Protein AF-A0A815ZMU4-F1 (afdb_monomer_lite)

pLDDT: mean 83.27, std 6.77, range [52.28, 92.94]

Foldseek 3Di:
DVVVLLVVQLVQQVVLQVLVVVLVDHDDSVVSNVVQVVVQVVCVVVPDPDRGHDDNCPSVCVVVVDDPVNVVVVVVVVVVCVVVVVVVVVVVPDDPVVVVVVVVVVVVVVVVVVVVPDPPPD

Sequence (122 aa):
TLLSTAIAIAIGTIQCVESAKRAGDFYPTHETMFVDGIGTLIATFFGSILSMTAYIGQPAMKKMSAKQAYSLINGFSYLPLCFLGVSSVLISVIAVVAINSVVIFIGLVICSDTLAITPQQH

Secondary structure (DSSP, 8-state):
-HHHHHHHHHHHHHHHHHHHHHTT----HHHHHHHHHHHHHHHHHTT--SPP---TTHHHHHHTT--HHHHHHHHHHHHHHHHTTHHHHHHHHS-HHHHHHHHHHHHHHHHHHHHHHS----

Organism: NCBI:txid392030

Radius of gyration: 16.7 Å; chains: 1; bounding box: 34×44×37 Å

Structure (mmCIF, N/CA/C/O backbone):
data_AF-A0A815ZMU4-F1
#
_entry.id   AF-A0A815ZMU4-F1
#
loop_
_atom_site.group_PDB
_atom_site.id
_atom_site.type_symbol
_atom_site.label_atom_id
_atom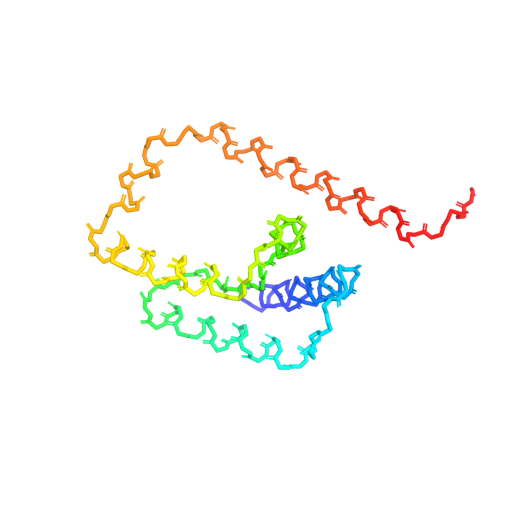_site.label_alt_id
_atom_site.label_comp_id
_atom_site.label_asym_id
_atom_site.label_entity_id
_atom_site.label_seq_id
_atom_site.pdbx_PDB_ins_code
_atom_site.Cartn_x
_atom_site.Cartn_y
_atom_site.Cartn_z
_atom_site.occupancy
_atom_site.B_iso_or_equiv
_atom_site.auth_seq_id
_atom_site.auth_comp_id
_atom_site.auth_asym_id
_atom_site.auth_atom_id
_atom_site.pdbx_PDB_model_num
ATOM 1 N N . THR A 1 1 ? 15.987 9.602 8.227 1.00 64.75 1 THR A N 1
ATOM 2 C CA . THR A 1 1 ? 15.122 9.541 7.029 1.00 64.75 1 THR A CA 1
ATOM 3 C C . THR A 1 1 ? 14.174 8.352 7.080 1.00 64.75 1 THR A C 1
ATOM 5 O O . THR A 1 1 ? 12.983 8.581 6.944 1.00 64.75 1 THR A O 1
ATOM 8 N N . LEU A 1 2 ? 14.646 7.133 7.385 1.00 78.31 2 LEU A N 1
ATOM 9 C CA . LEU A 1 2 ? 13.806 5.920 7.480 1.00 78.31 2 LEU A CA 1
ATOM 10 C C . LEU A 1 2 ? 12.676 5.991 8.526 1.00 78.31 2 LEU A C 1
ATOM 12 O O . LEU A 1 2 ? 11.566 5.535 8.271 1.00 78.31 2 LEU A O 1
ATOM 16 N N . LEU A 1 3 ? 12.930 6.600 9.691 1.00 84.00 3 LEU A N 1
ATOM 17 C CA . LEU A 1 3 ? 11.892 6.778 10.715 1.00 84.00 3 LEU A CA 1
ATOM 18 C C . LEU A 1 3 ? 10.763 7.698 10.221 1.00 84.00 3 LEU A C 1
ATOM 20 O O . LEU A 1 3 ? 9.588 7.403 10.407 1.00 84.00 3 LEU A O 1
ATOM 24 N N . SER A 1 4 ? 11.121 8.792 9.548 1.00 84.94 4 SER A N 1
ATOM 25 C CA . SER A 1 4 ? 10.159 9.756 9.007 1.00 84.94 4 SER A CA 1
ATOM 26 C C . SER A 1 4 ? 9.279 9.133 7.919 1.00 84.94 4 SER A C 1
ATOM 28 O O . SER A 1 4 ? 8.074 9.363 7.908 1.00 84.94 4 SER A O 1
ATOM 30 N N . THR A 1 5 ? 9.853 8.307 7.038 1.00 85.38 5 THR A N 1
ATOM 31 C CA . THR A 1 5 ? 9.089 7.592 6.004 1.00 85.38 5 THR A CA 1
ATOM 32 C C . THR A 1 5 ? 8.179 6.522 6.601 1.00 85.38 5 THR A C 1
ATOM 34 O O . THR A 1 5 ? 7.038 6.398 6.170 1.00 85.38 5 THR A O 1
ATOM 37 N N . ALA A 1 6 ? 8.633 5.801 7.633 1.00 85.88 6 ALA A N 1
ATOM 38 C CA . ALA A 1 6 ? 7.806 4.811 8.324 1.00 85.88 6 ALA A CA 1
ATOM 39 C C . ALA A 1 6 ? 6.572 5.450 8.985 1.00 85.88 6 ALA A C 1
ATOM 41 O O . ALA A 1 6 ? 5.466 4.929 8.864 1.00 85.88 6 ALA A O 1
ATOM 42 N N . ILE A 1 7 ? 6.741 6.615 9.624 1.00 88.38 7 ILE A N 1
ATOM 43 C CA . ILE A 1 7 ? 5.625 7.367 10.216 1.00 88.38 7 ILE A CA 1
ATOM 44 C C . ILE A 1 7 ? 4.646 7.833 9.130 1.00 88.38 7 ILE A C 1
ATOM 46 O O . ILE A 1 7 ? 3.437 7.680 9.292 1.00 88.38 7 ILE A O 1
ATOM 50 N N . ALA A 1 8 ? 5.144 8.361 8.008 1.00 89.56 8 ALA A N 1
ATOM 51 C CA . ALA A 1 8 ? 4.291 8.813 6.908 1.00 89.56 8 ALA A CA 1
ATOM 52 C C . ALA A 1 8 ? 3.444 7.671 6.315 1.00 89.56 8 ALA A C 1
ATOM 54 O O . ALA A 1 8 ? 2.265 7.860 6.025 1.00 89.56 8 ALA A O 1
ATOM 55 N N . ILE A 1 9 ? 4.021 6.475 6.192 1.00 88.50 9 ILE A N 1
ATOM 56 C CA . ILE A 1 9 ? 3.333 5.286 5.673 1.00 88.50 9 ILE A CA 1
ATOM 57 C C . ILE A 1 9 ? 2.296 4.764 6.656 1.00 88.50 9 ILE A C 1
ATOM 59 O O . ILE A 1 9 ? 1.181 4.456 6.249 1.00 88.50 9 ILE A O 1
ATOM 63 N N . ALA A 1 10 ? 2.617 4.737 7.950 1.00 89.62 10 ALA A N 1
ATOM 64 C CA . ALA A 1 10 ? 1.655 4.381 8.985 1.00 89.62 10 ALA A CA 1
ATOM 65 C C . ALA A 1 10 ? 0.408 5.283 8.920 1.00 89.62 10 ALA A C 1
ATOM 67 O O . ALA A 1 10 ? -0.719 4.789 8.955 1.00 89.62 10 ALA A O 1
ATOM 68 N N . ILE A 1 11 ? 0.607 6.594 8.751 1.00 91.25 11 ILE A N 1
ATOM 69 C CA . ILE A 1 11 ? -0.487 7.557 8.564 1.00 91.25 11 ILE A CA 1
ATOM 70 C C . ILE A 1 11 ? -1.249 7.271 7.262 1.00 91.25 11 ILE A C 1
ATOM 72 O O . ILE A 1 11 ? -2.477 7.221 7.279 1.00 91.25 11 ILE A O 1
ATOM 76 N N . GLY A 1 12 ? -0.545 7.031 6.152 1.00 89.44 12 GLY A N 1
ATOM 77 C CA . GLY A 1 12 ? -1.158 6.704 4.861 1.00 89.44 12 GLY A CA 1
ATOM 78 C C . GLY A 1 12 ? -2.028 5.443 4.910 1.00 89.44 12 GLY A C 1
ATOM 79 O O . GLY A 1 12 ? -3.147 5.434 4.396 1.00 89.44 12 GLY A O 1
ATOM 80 N N . THR A 1 13 ? -1.574 4.402 5.606 1.00 89.75 13 THR A N 1
ATOM 81 C CA . THR A 1 13 ? -2.332 3.161 5.794 1.00 89.75 13 THR A CA 1
ATOM 82 C C . THR A 1 13 ? -3.594 3.403 6.628 1.00 89.75 13 THR A C 1
ATOM 84 O O . THR A 1 13 ? -4.664 2.915 6.264 1.00 89.75 13 THR A O 1
ATOM 87 N N . ILE A 1 14 ? -3.531 4.240 7.671 1.00 91.75 14 ILE A N 1
ATOM 88 C CA . ILE A 1 14 ? -4.721 4.661 8.434 1.00 91.75 14 ILE A CA 1
ATOM 89 C C . ILE A 1 14 ? -5.707 5.430 7.539 1.00 91.75 14 ILE A C 1
ATOM 91 O O . ILE A 1 14 ? -6.904 5.139 7.557 1.00 91.75 14 ILE A O 1
ATOM 95 N N . GLN A 1 15 ? -5.220 6.363 6.712 1.00 89.88 15 GLN A N 1
ATOM 96 C CA . GLN A 1 15 ? -6.057 7.107 5.761 1.00 89.88 15 GLN A CA 1
ATOM 97 C C . GLN A 1 15 ? -6.742 6.176 4.751 1.00 89.88 15 GLN A C 1
ATOM 99 O O . GLN A 1 15 ? -7.916 6.367 4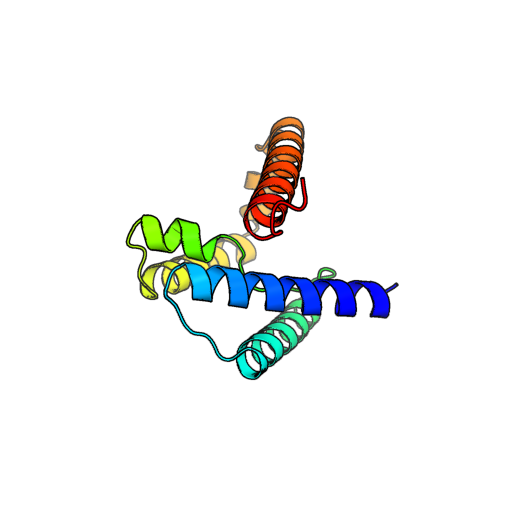.431 1.00 89.88 15 GLN A O 1
ATOM 104 N N . CYS A 1 16 ? -6.049 5.133 4.285 1.00 88.94 16 CYS A N 1
ATOM 105 C CA . CYS A 1 16 ? -6.625 4.128 3.394 1.00 88.94 16 CYS A CA 1
ATOM 106 C C . CYS A 1 16 ? -7.724 3.305 4.080 1.00 88.94 16 CYS A C 1
ATOM 108 O O . CYS A 1 16 ? -8.773 3.078 3.479 1.00 88.94 16 CYS A O 1
ATOM 110 N N . VAL A 1 17 ? -7.523 2.897 5.338 1.00 90.69 17 VAL A N 1
ATOM 111 C CA . VAL A 1 17 ? -8.545 2.187 6.130 1.00 90.69 17 VAL A CA 1
ATOM 112 C C . VAL A 1 17 ? -9.782 3.058 6.333 1.00 90.69 17 VAL A C 1
ATOM 114 O O . VAL A 1 17 ? -10.907 2.583 6.184 1.00 90.69 17 VAL A O 1
ATOM 117 N N . GLU A 1 18 ? -9.600 4.346 6.624 1.00 88.25 18 GLU A N 1
ATOM 118 C CA . GLU A 1 18 ? -10.725 5.266 6.774 1.00 88.25 18 GLU A CA 1
ATOM 119 C C . GLU A 1 18 ? -11.459 5.515 5.449 1.00 88.25 18 GLU A C 1
ATOM 121 O O . GLU A 1 18 ? -12.692 5.530 5.411 1.00 88.25 18 GLU A O 1
ATOM 126 N N . SER A 1 19 ? -10.718 5.633 4.347 1.00 84.50 19 SER A N 1
ATOM 127 C CA . SER A 1 19 ? -11.290 5.738 3.004 1.00 84.50 19 SER A CA 1
ATOM 128 C C . SER A 1 19 ? -12.109 4.491 2.632 1.00 84.50 19 SER A C 1
ATOM 130 O O . SER A 1 19 ? -13.244 4.607 2.163 1.00 84.50 19 SER A O 1
ATOM 132 N N . ALA A 1 20 ? -11.602 3.291 2.936 1.00 85.81 20 ALA A N 1
ATOM 133 C CA . ALA A 1 20 ? -12.322 2.031 2.740 1.00 85.81 20 ALA A CA 1
ATOM 134 C C . ALA A 1 20 ? -13.590 1.940 3.608 1.00 85.81 20 ALA A C 1
ATOM 136 O O . ALA A 1 20 ? -14.656 1.562 3.115 1.00 85.81 20 ALA A O 1
ATOM 137 N N . LYS A 1 21 ? -13.517 2.387 4.870 1.00 86.69 21 LYS A N 1
ATOM 138 C CA . LYS A 1 21 ? -14.670 2.448 5.781 1.00 86.69 21 LYS A CA 1
ATOM 139 C C . LYS A 1 21 ? -15.788 3.330 5.226 1.00 86.69 21 LYS A C 1
ATOM 141 O O . LYS A 1 21 ? -16.956 2.957 5.305 1.00 86.69 21 LYS A O 1
ATOM 146 N N . ARG A 1 22 ? -15.447 4.469 4.616 1.00 83.50 22 ARG A N 1
ATOM 147 C CA . ARG A 1 22 ? -16.420 5.353 3.942 1.00 83.50 22 ARG A CA 1
ATOM 148 C C . ARG A 1 22 ? -17.024 4.727 2.688 1.00 83.50 22 ARG A C 1
ATOM 150 O O . ARG A 1 22 ? -18.162 5.030 2.350 1.00 83.50 22 ARG A O 1
ATOM 157 N N . ALA A 1 23 ? -16.289 3.839 2.024 1.00 82.06 23 ALA A N 1
ATOM 158 C CA . ALA A 1 23 ? -16.793 3.045 0.908 1.00 82.06 23 ALA A CA 1
ATOM 159 C C . ALA A 1 23 ? -17.665 1.847 1.347 1.00 82.06 23 ALA A C 1
ATOM 161 O O . ALA A 1 23 ? -18.222 1.163 0.489 1.00 82.06 23 ALA A O 1
ATOM 162 N N . GLY A 1 24 ? -17.806 1.607 2.657 1.00 82.88 24 GLY A N 1
ATOM 163 C CA . GLY A 1 24 ? -18.631 0.545 3.238 1.00 82.88 24 GLY A CA 1
ATOM 164 C C . GLY A 1 24 ? -17.872 -0.725 3.636 1.00 82.88 24 GLY A C 1
ATOM 165 O O . GLY A 1 24 ? -18.505 -1.669 4.104 1.00 82.88 24 GLY A O 1
ATOM 166 N N . ASP A 1 25 ? -16.543 -0.762 3.489 1.00 84.50 25 ASP A N 1
ATOM 167 C CA . ASP A 1 25 ? -15.712 -1.907 3.874 1.00 84.50 25 ASP A CA 1
ATOM 168 C C . ASP A 1 25 ? -14.988 -1.628 5.205 1.00 84.50 25 ASP A C 1
ATOM 170 O O . ASP A 1 25 ? -14.152 -0.730 5.309 1.00 84.50 25 ASP A O 1
ATOM 174 N N . PHE A 1 26 ? -15.298 -2.407 6.244 1.00 87.00 26 PHE A N 1
ATOM 175 C CA . PHE A 1 26 ? -14.695 -2.254 7.570 1.00 87.00 26 PHE A CA 1
ATOM 176 C C . PHE A 1 26 ? -13.471 -3.159 7.714 1.00 87.00 26 PHE A C 1
ATOM 178 O O . PHE A 1 26 ? -13.604 -4.380 7.778 1.00 87.00 26 PHE A O 1
ATOM 185 N N . TYR A 1 27 ? -12.290 -2.548 7.812 1.00 85.94 27 TYR A N 1
ATOM 186 C CA . TYR A 1 27 ? -11.034 -3.248 8.076 1.00 85.94 27 TYR A CA 1
ATOM 187 C C . TYR A 1 27 ? -10.465 -2.863 9.451 1.00 85.94 27 TYR A C 1
ATOM 189 O O . TYR A 1 27 ? -10.433 -1.674 9.781 1.00 85.94 27 TYR A O 1
ATOM 197 N N . PRO A 1 28 ? -10.008 -3.829 10.268 1.00 89.88 28 PRO A N 1
ATOM 198 C CA . PRO A 1 28 ? -9.344 -3.538 11.534 1.00 89.88 28 PRO A CA 1
ATOM 199 C C . PRO A 1 28 ? -7.971 -2.895 11.296 1.00 89.88 28 PRO A C 1
ATOM 201 O O . PRO A 1 28 ? -7.063 -3.515 10.742 1.00 89.88 28 PRO A O 1
ATOM 204 N N . THR A 1 29 ? -7.800 -1.656 11.767 1.00 89.31 29 THR A N 1
ATOM 205 C CA . THR A 1 29 ? -6.588 -0.851 11.541 1.00 89.31 29 THR A CA 1
ATOM 206 C C . THR A 1 29 ? -5.310 -1.569 11.982 1.00 89.31 29 THR A C 1
ATOM 208 O O . THR A 1 29 ? -4.326 -1.586 11.246 1.00 89.31 29 THR A O 1
ATOM 211 N N . HIS A 1 30 ? -5.329 -2.223 13.149 1.00 88.94 30 HIS A N 1
ATOM 212 C CA . HIS A 1 30 ? -4.158 -2.919 13.690 1.00 88.94 30 HIS A CA 1
ATOM 213 C C . HIS A 1 30 ? -3.685 -4.064 12.782 1.00 88.94 30 HIS A C 1
ATOM 215 O O . HIS A 1 30 ? -2.496 -4.172 12.489 1.00 88.94 30 HIS A O 1
ATOM 221 N N . GLU A 1 31 ? -4.610 -4.886 12.283 1.00 89.62 31 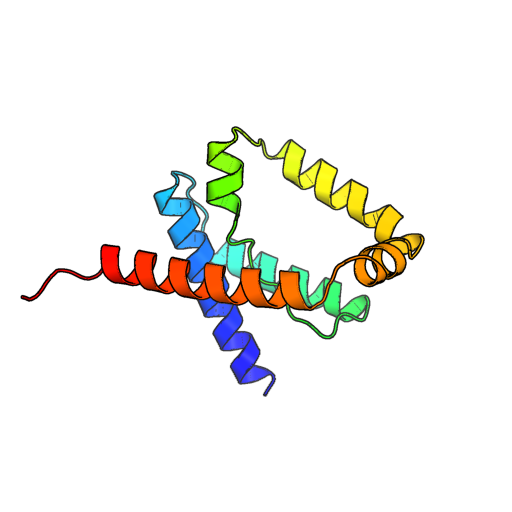GLU A N 1
ATOM 222 C CA . GLU A 1 31 ? -4.267 -5.980 11.370 1.00 89.62 31 GLU A CA 1
ATOM 223 C C . GLU A 1 31 ? -3.769 -5.435 10.033 1.00 89.62 31 GLU A C 1
ATOM 225 O O . GLU A 1 31 ? -2.756 -5.905 9.524 1.00 89.62 31 GLU A O 1
ATOM 230 N N . THR A 1 32 ? -4.412 -4.396 9.488 1.00 89.31 32 THR A N 1
ATOM 231 C CA . THR A 1 32 ? -3.963 -3.792 8.224 1.00 89.31 32 THR A CA 1
ATOM 232 C C . THR A 1 32 ? -2.563 -3.194 8.322 1.00 89.31 32 THR A C 1
ATOM 234 O O . THR A 1 32 ? -1.762 -3.399 7.416 1.00 89.31 32 THR A O 1
ATOM 237 N N . MET A 1 33 ? -2.227 -2.529 9.433 1.00 89.38 33 MET A N 1
ATOM 238 C CA . MET A 1 33 ? -0.879 -1.998 9.663 1.00 89.38 33 MET A CA 1
ATOM 239 C C . MET A 1 33 ? 0.149 -3.117 9.852 1.00 89.38 33 MET A C 1
ATOM 241 O O . MET A 1 33 ? 1.279 -3.002 9.384 1.00 89.38 33 MET A O 1
ATOM 245 N N . PHE A 1 34 ? -0.233 -4.215 10.509 1.00 91.00 34 PHE A N 1
ATOM 246 C CA . PHE A 1 34 ? 0.648 -5.368 10.681 1.00 91.00 34 PHE A CA 1
ATOM 247 C C . PHE A 1 34 ? 0.957 -6.054 9.343 1.00 91.00 34 PHE A C 1
ATOM 249 O O . PHE A 1 34 ? 2.118 -6.342 9.050 1.00 91.00 34 PHE A O 1
ATOM 256 N N . VAL A 1 35 ? -0.060 -6.256 8.498 1.00 90.06 35 VAL A N 1
ATOM 257 C CA . VAL A 1 35 ? 0.116 -6.820 7.150 1.00 90.06 35 VAL A CA 1
ATOM 258 C C . VAL A 1 35 ? 0.961 -5.898 6.268 1.00 90.06 35 VAL A C 1
ATOM 260 O O . VAL A 1 35 ? 1.824 -6.388 5.545 1.00 90.06 35 VAL A O 1
ATOM 263 N N . ASP A 1 36 ? 0.773 -4.582 6.358 1.00 89.12 36 ASP A N 1
ATOM 264 C CA . ASP A 1 36 ? 1.563 -3.587 5.620 1.00 89.12 36 ASP A CA 1
ATOM 265 C C . ASP A 1 36 ? 3.054 -3.609 6.015 1.00 89.12 36 ASP A C 1
ATOM 267 O O . ASP A 1 36 ? 3.953 -3.629 5.165 1.00 89.12 36 ASP A O 1
ATOM 271 N N . GLY A 1 37 ? 3.330 -3.719 7.319 1.00 88.44 37 GLY A N 1
ATOM 272 C CA . GLY A 1 37 ? 4.684 -3.888 7.847 1.00 88.44 37 GLY A CA 1
ATOM 273 C C . GLY A 1 37 ? 5.346 -5.186 7.375 1.00 88.44 37 GLY A C 1
ATOM 274 O O . GLY A 1 37 ? 6.483 -5.161 6.899 1.00 88.44 37 GLY A O 1
ATOM 275 N N . ILE A 1 38 ? 4.631 -6.316 7.435 1.00 89.62 38 ILE A N 1
ATOM 276 C CA . ILE A 1 38 ? 5.122 -7.602 6.911 1.00 89.62 38 ILE A CA 1
ATOM 277 C C . ILE A 1 38 ? 5.364 -7.522 5.402 1.00 89.62 38 ILE A C 1
ATOM 279 O O . ILE A 1 38 ? 6.403 -7.981 4.927 1.00 89.62 38 ILE A O 1
ATOM 283 N N . GLY A 1 39 ? 4.446 -6.915 4.648 1.00 87.81 39 GLY A N 1
ATOM 284 C CA . GLY A 1 39 ? 4.589 -6.718 3.206 1.00 87.81 39 GLY A CA 1
ATOM 285 C C . GLY A 1 39 ? 5.851 -5.929 2.869 1.00 87.81 39 GLY A C 1
ATOM 286 O O . GLY A 1 39 ? 6.614 -6.322 1.987 1.00 87.81 39 GLY A O 1
ATOM 287 N N . THR A 1 40 ? 6.137 -4.884 3.644 1.00 87.75 40 THR A N 1
ATOM 288 C CA . THR A 1 40 ? 7.369 -4.099 3.523 1.00 87.75 40 THR A CA 1
ATOM 289 C C . THR A 1 40 ? 8.622 -4.925 3.828 1.00 87.75 40 THR A C 1
ATOM 291 O O . THR A 1 40 ? 9.604 -4.829 3.090 1.00 87.75 40 THR A O 1
ATOM 294 N N . LEU A 1 41 ? 8.608 -5.773 4.863 1.00 88.56 41 LEU A N 1
ATOM 295 C CA . LEU A 1 41 ? 9.735 -6.666 5.173 1.00 88.56 41 LEU A CA 1
ATOM 296 C C . LEU A 1 41 ? 10.004 -7.661 4.038 1.00 88.56 41 LEU A C 1
ATOM 298 O O . LEU A 1 41 ? 11.151 -7.816 3.619 1.00 88.56 41 LEU A O 1
ATOM 302 N N . ILE A 1 42 ? 8.952 -8.289 3.506 1.00 87.75 42 ILE A N 1
ATOM 303 C CA . ILE A 1 42 ? 9.058 -9.222 2.377 1.00 87.75 42 ILE A CA 1
ATOM 304 C C . ILE A 1 42 ? 9.601 -8.491 1.146 1.00 87.75 42 ILE A C 1
ATOM 306 O O . ILE A 1 42 ? 10.552 -8.960 0.526 1.00 87.75 42 ILE A O 1
ATOM 310 N N . ALA A 1 43 ? 9.058 -7.317 0.818 1.00 85.75 43 ALA A N 1
ATOM 311 C CA . ALA A 1 43 ? 9.523 -6.517 -0.310 1.00 85.75 43 ALA A CA 1
ATOM 312 C C . ALA A 1 43 ? 11.006 -6.139 -0.170 1.00 85.75 43 ALA A C 1
ATOM 314 O O . ALA A 1 43 ? 11.760 -6.222 -1.139 1.00 85.75 43 ALA A O 1
ATOM 315 N N . THR A 1 44 ? 11.442 -5.781 1.040 1.00 86.50 44 THR A N 1
ATOM 316 C CA . THR A 1 44 ? 12.839 -5.425 1.325 1.00 86.50 44 THR A CA 1
ATOM 317 C C . THR A 1 44 ? 13.766 -6.629 1.157 1.00 86.50 44 THR A C 1
ATOM 319 O O . THR A 1 44 ? 14.849 -6.496 0.594 1.00 86.50 44 THR A O 1
ATOM 322 N N . PHE A 1 45 ? 13.328 -7.825 1.570 1.00 85.00 45 PHE A N 1
ATOM 323 C CA . PHE A 1 45 ? 14.087 -9.064 1.374 1.00 85.00 45 PHE A CA 1
ATOM 324 C C . PHE A 1 45 ? 14.315 -9.388 -0.112 1.00 85.00 45 PHE A C 1
ATOM 326 O O . PHE A 1 45 ? 15.362 -9.910 -0.483 1.00 85.00 45 PHE A O 1
ATOM 333 N N . PHE A 1 46 ? 13.366 -9.015 -0.974 1.00 83.56 46 PHE A N 1
ATOM 334 C CA . PHE A 1 46 ? 13.478 -9.123 -2.433 1.00 83.56 46 PHE A CA 1
ATOM 335 C C . PHE A 1 46 ? 14.180 -7.918 -3.096 1.00 83.56 46 PHE A C 1
ATOM 337 O O . PHE A 1 46 ? 14.229 -7.839 -4.322 1.00 83.56 46 PHE A O 1
ATOM 344 N N . GLY A 1 47 ? 14.752 -6.991 -2.315 1.00 79.06 47 GLY A N 1
ATOM 345 C CA . GLY A 1 47 ? 15.545 -5.864 -2.817 1.00 79.06 47 GLY A CA 1
ATOM 346 C C . GLY A 1 47 ? 14.769 -4.566 -3.065 1.00 79.06 47 GLY A C 1
ATOM 347 O O . GLY A 1 47 ? 15.315 -3.641 -3.667 1.00 79.06 47 GLY A O 1
ATOM 348 N N . SER A 1 48 ? 13.514 -4.457 -2.611 1.00 80.44 48 SER A N 1
ATOM 349 C CA . SER A 1 48 ? 12.771 -3.193 -2.676 1.00 80.44 48 SER A CA 1
ATOM 350 C C . SER A 1 48 ? 13.365 -2.161 -1.719 1.00 80.44 48 SER A C 1
ATOM 352 O O . SER A 1 48 ? 13.464 -2.390 -0.516 1.00 80.44 48 SER A O 1
ATOM 354 N N . ILE A 1 49 ? 13.711 -0.992 -2.256 1.00 72.81 49 ILE A N 1
ATOM 355 C CA . ILE A 1 49 ? 14.140 0.184 -1.479 1.00 72.81 49 ILE A CA 1
ATOM 356 C C . ILE A 1 49 ? 12.928 0.964 -0.941 1.00 72.81 49 ILE A C 1
ATOM 358 O O . ILE A 1 49 ? 13.048 1.744 0.003 1.00 72.81 49 ILE A O 1
ATOM 362 N N . LEU A 1 50 ? 11.751 0.761 -1.539 1.00 69.75 50 LEU A N 1
ATOM 363 C CA . LEU A 1 50 ? 10.526 1.473 -1.200 1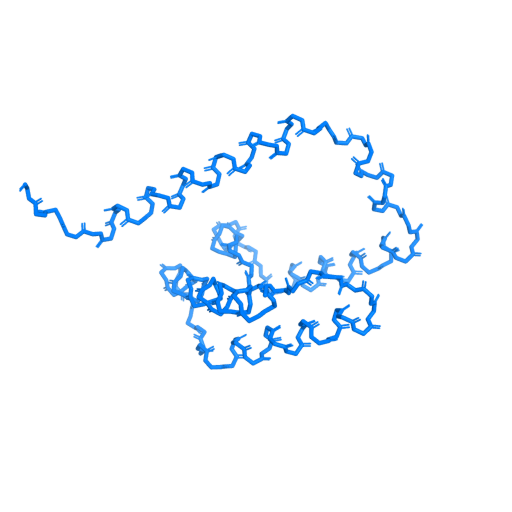.00 69.75 50 LEU A CA 1
ATOM 364 C C . LEU A 1 50 ? 9.680 0.641 -0.236 1.00 69.75 50 LEU A C 1
ATOM 366 O O . LEU A 1 50 ? 9.439 -0.547 -0.466 1.00 69.75 50 LEU A O 1
ATOM 370 N N . SER A 1 51 ? 9.220 1.290 0.830 1.00 72.00 51 SER A N 1
ATOM 371 C CA . SER A 1 51 ? 8.261 0.720 1.771 1.00 72.00 51 SER A CA 1
ATOM 372 C C . SER A 1 51 ? 6.860 0.672 1.153 1.00 72.00 51 SER A C 1
ATOM 374 O O . SER A 1 51 ? 6.480 1.558 0.385 1.00 72.00 51 SER A O 1
ATOM 376 N N . MET A 1 52 ? 6.111 -0.383 1.467 1.00 76.81 52 MET A N 1
ATOM 377 C CA . MET A 1 52 ? 4.762 -0.596 0.948 1.00 76.81 52 MET A CA 1
ATOM 378 C C . MET A 1 52 ? 3.745 0.176 1.800 1.00 76.81 52 MET A C 1
ATOM 380 O O . MET A 1 52 ? 4.013 0.469 2.960 1.00 76.81 52 MET A O 1
ATOM 384 N N . THR A 1 53 ? 2.611 0.545 1.204 1.00 83.19 53 THR A N 1
ATOM 385 C CA . THR A 1 53 ? 1.444 1.092 1.907 1.00 83.19 53 THR A CA 1
ATOM 386 C C . THR A 1 53 ? 0.176 0.451 1.345 1.00 83.19 53 THR A C 1
ATOM 388 O O . THR A 1 53 ? 0.172 -0.047 0.210 1.00 83.19 53 THR A O 1
ATOM 391 N N . ALA A 1 54 ? -0.914 0.476 2.114 1.00 80.62 54 ALA A N 1
ATOM 392 C CA . ALA A 1 54 ? -2.214 0.003 1.657 1.00 80.62 54 ALA A CA 1
ATOM 393 C C . ALA A 1 54 ? -2.705 0.767 0.409 1.00 80.62 54 ALA A C 1
ATOM 395 O O . ALA A 1 54 ? -2.424 1.946 0.199 1.00 80.62 54 ALA A O 1
ATOM 396 N N . TYR A 1 55 ? -3.458 0.080 -0.451 1.00 79.38 55 TYR A N 1
ATOM 397 C CA . TYR A 1 55 ? -3.863 0.630 -1.743 1.00 79.38 55 TYR A CA 1
ATOM 398 C C . TYR A 1 55 ? -5.008 1.647 -1.619 1.00 79.38 55 TYR A C 1
ATOM 400 O O . TYR A 1 55 ? -6.160 1.276 -1.386 1.00 79.38 55 TYR A O 1
ATOM 408 N N . ILE A 1 56 ? -4.710 2.924 -1.878 1.00 80.69 56 ILE A N 1
ATOM 409 C CA . ILE A 1 56 ? -5.676 4.034 -1.779 1.00 80.69 56 ILE A CA 1
ATOM 410 C C . ILE A 1 56 ? -6.843 3.939 -2.775 1.00 80.69 56 ILE A C 1
ATOM 412 O O . ILE A 1 56 ? -7.919 4.476 -2.533 1.00 80.69 56 ILE A O 1
ATOM 416 N N . GLY A 1 57 ? -6.652 3.241 -3.899 1.00 76.38 57 GLY A N 1
ATOM 417 C CA . GLY A 1 57 ? -7.651 3.104 -4.962 1.00 76.38 57 GLY A CA 1
ATOM 418 C C . GLY A 1 57 ? -8.685 1.997 -4.734 1.00 76.38 57 GLY A C 1
ATOM 419 O O . GLY A 1 57 ? -9.534 1.777 -5.600 1.00 76.38 57 GLY A O 1
ATOM 420 N N . GLN A 1 58 ? -8.638 1.282 -3.603 1.00 80.06 58 GLN A N 1
ATOM 421 C CA . GLN A 1 58 ? -9.590 0.207 -3.297 1.00 80.06 58 GLN A CA 1
ATOM 422 C C . GLN A 1 58 ? -11.064 0.664 -3.397 1.00 80.06 58 GLN A C 1
ATOM 424 O O . GLN A 1 58 ? -11.839 -0.039 -4.056 1.00 80.06 58 GLN A O 1
ATOM 429 N N . PRO A 1 59 ? -11.456 1.853 -2.892 1.00 79.62 59 PRO A N 1
ATOM 430 C CA . PRO A 1 59 ? -12.815 2.372 -3.050 1.00 79.62 59 PRO A CA 1
ATOM 431 C C . PRO A 1 59 ? -13.243 2.549 -4.511 1.00 79.62 59 PRO A C 1
ATOM 433 O O . PRO A 1 59 ? -14.390 2.275 -4.865 1.00 79.62 59 PRO A O 1
ATOM 436 N N . ALA A 1 60 ? -12.330 2.984 -5.386 1.00 76.19 60 ALA A N 1
ATOM 437 C CA . ALA A 1 60 ? -12.617 3.169 -6.807 1.00 76.19 60 ALA A CA 1
ATOM 438 C C . ALA A 1 60 ? -12.850 1.823 -7.510 1.00 76.19 60 ALA A C 1
ATOM 440 O O . ALA A 1 60 ? -13.806 1.675 -8.270 1.00 76.19 60 ALA A O 1
ATOM 441 N N . MET A 1 61 ? -12.033 0.813 -7.195 1.00 71.31 61 MET A N 1
ATOM 442 C CA . MET A 1 61 ? -12.212 -0.554 -7.702 1.00 71.31 61 MET A CA 1
ATOM 443 C C . MET A 1 61 ? -13.529 -1.169 -7.215 1.00 71.31 61 MET A C 1
ATOM 445 O O . MET A 1 61 ? -14.232 -1.832 -7.980 1.00 71.31 61 MET A O 1
ATOM 449 N N . LYS A 1 62 ? -13.918 -0.890 -5.966 1.00 77.50 62 LYS A N 1
ATOM 450 C CA . LYS A 1 62 ? -15.186 -1.356 -5.400 1.00 77.50 62 LYS A CA 1
ATOM 451 C C . LYS A 1 62 ? -16.401 -0.765 -6.123 1.00 77.50 62 LYS A C 1
ATOM 453 O O . LYS A 1 62 ? -17.341 -1.504 -6.408 1.00 77.50 62 LYS A O 1
ATOM 458 N N . LYS A 1 63 ? -16.362 0.520 -6.505 1.00 77.75 63 LYS A N 1
ATOM 459 C CA . LYS A 1 63 ? -17.406 1.159 -7.338 1.00 77.75 63 LYS A CA 1
ATOM 460 C C . LYS A 1 63 ? -17.573 0.479 -8.703 1.00 77.75 63 LYS A C 1
ATOM 462 O O . LYS A 1 63 ? -18.673 0.462 -9.242 1.00 77.75 63 LYS A O 1
ATOM 467 N N . MET A 1 64 ? -16.514 -0.136 -9.230 1.00 79.38 64 MET A N 1
ATOM 468 C CA . MET A 1 64 ? -16.543 -0.925 -10.470 1.00 79.38 64 MET A CA 1
ATOM 469 C C . MET A 1 64 ? -16.957 -2.393 -10.249 1.00 79.38 64 MET A C 1
ATOM 471 O O . MET A 1 64 ? -16.779 -3.224 -11.134 1.00 79.38 64 MET A O 1
ATOM 475 N N . SER A 1 65 ? -17.513 -2.734 -9.080 1.00 77.06 65 SER A N 1
ATOM 476 C CA . SER A 1 65 ? -17.900 -4.103 -8.701 1.00 77.06 65 SER A CA 1
ATOM 477 C C . SER A 1 65 ? -16.739 -5.112 -8.688 1.00 77.06 65 SER A C 1
ATOM 479 O O . SER A 1 65 ? -16.958 -6.321 -8.812 1.00 77.06 65 SER A O 1
ATOM 481 N N . ALA A 1 66 ? -15.497 -4.648 -8.502 1.00 73.12 66 ALA A N 1
ATOM 482 C CA . ALA A 1 66 ? -14.346 -5.534 -8.370 1.00 73.12 66 ALA A CA 1
ATOM 483 C C . ALA A 1 66 ? -14.444 -6.361 -7.073 1.00 73.12 66 ALA A C 1
ATOM 485 O O . ALA A 1 66 ? -14.637 -5.829 -5.977 1.00 73.12 66 ALA A O 1
ATOM 486 N N . LYS A 1 67 ? -14.312 -7.686 -7.202 1.00 75.94 67 LYS A N 1
ATOM 487 C CA . LYS A 1 67 ? -14.309 -8.645 -6.082 1.00 75.94 67 LYS A CA 1
ATOM 488 C C . LYS A 1 67 ? -12.879 -8.936 -5.612 1.00 75.94 67 LYS A C 1
ATOM 490 O O . LYS A 1 67 ? -11.926 -8.666 -6.333 1.00 75.94 67 LYS A O 1
ATOM 495 N N . GLN A 1 68 ? -12.723 -9.577 -4.449 1.00 70.81 68 GLN A N 1
ATOM 496 C CA . GLN A 1 68 ? -11.412 -10.001 -3.914 1.00 70.81 68 GLN A CA 1
ATOM 497 C C . GLN A 1 68 ? -10.578 -10.830 -4.909 1.00 70.81 68 GLN A C 1
ATOM 499 O O . GLN A 1 68 ? -9.356 -10.696 -4.952 1.00 70.81 68 GLN A O 1
ATOM 504 N N . ALA A 1 69 ? -11.232 -11.633 -5.756 1.00 74.94 69 ALA A N 1
ATOM 505 C CA . ALA A 1 69 ? -10.564 -12.401 -6.805 1.00 74.94 69 ALA A CA 1
ATOM 506 C C . ALA A 1 69 ? -9.819 -11.514 -7.821 1.00 74.94 69 ALA A C 1
ATOM 508 O O . ALA A 1 69 ? -8.781 -11.920 -8.332 1.0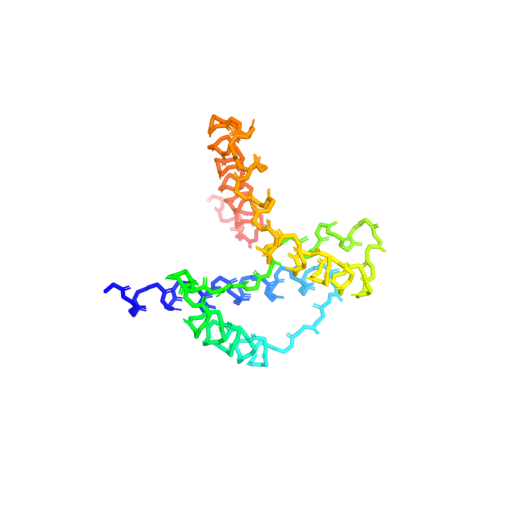0 74.94 69 ALA A O 1
ATOM 509 N N . TYR A 1 70 ? -10.299 -10.292 -8.079 1.00 80.31 70 TYR A N 1
ATOM 510 C CA . TYR A 1 70 ? -9.662 -9.358 -9.009 1.00 80.31 70 TYR A CA 1
ATOM 511 C C . TYR A 1 70 ? -8.274 -8.929 -8.517 1.00 80.31 70 TYR A C 1
ATOM 513 O O . TYR A 1 70 ? -7.310 -8.940 -9.278 1.00 80.31 70 TYR A O 1
ATOM 521 N N . SER A 1 71 ? -8.147 -8.629 -7.221 1.00 79.81 71 SER A N 1
ATOM 522 C CA . SER A 1 71 ? -6.860 -8.271 -6.615 1.00 79.81 71 SER A CA 1
ATOM 523 C C . SER A 1 71 ? -5.877 -9.444 -6.606 1.00 79.81 71 SER A C 1
ATOM 525 O O . SER A 1 71 ? -4.693 -9.246 -6.867 1.00 79.81 71 SER A O 1
ATOM 527 N N . LEU A 1 72 ? -6.366 -10.666 -6.361 1.00 82.31 72 LEU A N 1
ATOM 528 C CA . LEU A 1 72 ? -5.557 -11.891 -6.406 1.00 82.31 72 LEU A CA 1
ATOM 529 C C . LEU A 1 72 ? -5.038 -12.188 -7.815 1.00 82.31 72 LEU A C 1
ATOM 531 O O . LEU A 1 72 ? -3.848 -12.443 -7.983 1.00 82.31 72 LEU A O 1
ATOM 535 N N . ILE A 1 73 ? -5.910 -12.114 -8.824 1.00 86.81 73 ILE A N 1
ATOM 536 C CA . ILE A 1 73 ? -5.531 -12.332 -10.225 1.00 86.81 73 ILE A CA 1
ATOM 537 C C . ILE A 1 73 ? -4.516 -11.279 -10.665 1.00 86.81 73 ILE A C 1
ATOM 539 O O . ILE A 1 73 ? -3.504 -11.635 -11.261 1.00 86.81 73 ILE A O 1
ATOM 543 N N . ASN A 1 74 ? -4.730 -10.007 -10.312 1.00 84.88 74 ASN A N 1
ATOM 544 C CA . ASN A 1 74 ? -3.762 -8.955 -10.608 1.00 84.88 74 ASN A CA 1
ATOM 545 C C . ASN A 1 74 ? -2.409 -9.253 -9.958 1.00 84.88 74 ASN A C 1
ATOM 547 O O . ASN A 1 74 ? -1.409 -9.318 -10.670 1.00 84.88 74 ASN A O 1
ATOM 551 N N . GLY A 1 75 ? -2.366 -9.512 -8.648 1.00 82.25 75 GLY A N 1
ATOM 552 C CA . GLY A 1 75 ? -1.119 -9.835 -7.948 1.00 82.25 75 GLY A CA 1
ATOM 553 C C . GLY A 1 75 ? -0.377 -11.019 -8.573 1.00 82.25 75 GLY A C 1
ATOM 554 O O . GLY A 1 75 ? 0.823 -10.931 -8.828 1.00 82.25 75 GLY A O 1
ATOM 555 N N . PHE A 1 76 ? -1.100 -12.092 -8.907 1.00 86.81 76 PHE A N 1
ATOM 556 C CA . PHE A 1 76 ? -0.513 -13.262 -9.555 1.00 86.81 76 PHE A CA 1
ATOM 557 C C . PHE A 1 76 ? -0.058 -12.982 -10.990 1.00 86.81 76 PHE A C 1
ATOM 559 O O . PHE A 1 76 ? 0.947 -13.533 -11.413 1.00 86.81 76 PHE A O 1
ATOM 566 N N . SER A 1 77 ? -0.752 -12.115 -11.731 1.00 84.94 77 SER A N 1
ATOM 567 C CA . SER A 1 77 ? -0.371 -11.731 -13.096 1.00 84.94 77 SER A CA 1
ATOM 568 C C . SER A 1 77 ? 0.885 -10.854 -13.140 1.00 84.94 77 SER A C 1
ATOM 570 O O . SER A 1 77 ? 1.708 -11.005 -14.041 1.00 84.94 77 SER A O 1
ATOM 572 N N . TYR A 1 78 ? 1.085 -9.989 -12.138 1.00 83.44 78 TYR A N 1
ATOM 573 C CA . TYR A 1 78 ? 2.278 -9.146 -12.036 1.00 83.44 78 TYR A CA 1
ATOM 574 C C . TYR A 1 78 ? 3.532 -9.941 -11.667 1.00 83.44 78 TYR A C 1
ATOM 576 O O . TYR A 1 78 ? 4.632 -9.557 -12.056 1.00 83.44 78 TYR A O 1
ATOM 584 N N . LEU A 1 79 ? 3.378 -11.063 -10.963 1.00 84.00 79 LEU A N 1
ATOM 585 C CA . LEU A 1 79 ? 4.480 -11.916 -10.524 1.00 84.00 79 LEU A CA 1
ATOM 586 C C . LEU A 1 79 ? 5.345 -12.400 -11.716 1.00 84.00 79 LEU A C 1
ATOM 588 O O . LEU A 1 79 ? 6.508 -12.002 -11.785 1.00 84.00 79 LEU A O 1
ATOM 592 N N . PRO A 1 80 ? 4.825 -13.132 -12.725 1.00 83.88 80 PRO A N 1
ATOM 593 C CA . PRO A 1 80 ? 5.605 -13.523 -13.898 1.00 83.88 80 PRO A CA 1
ATOM 594 C C . PRO A 1 80 ? 6.039 -12.323 -14.751 1.00 83.88 80 PRO A C 1
ATOM 596 O O . PRO A 1 80 ? 7.132 -12.353 -15.307 1.00 83.88 80 PRO A O 1
ATOM 599 N N . LEU A 1 81 ? 5.241 -11.248 -14.825 1.00 83.06 81 LEU A N 1
ATOM 600 C CA . LEU A 1 81 ? 5.610 -10.026 -15.557 1.00 83.06 81 LEU A CA 1
ATOM 601 C C . LEU A 1 81 ? 6.898 -9.392 -15.011 1.00 83.06 81 LEU A C 1
ATOM 603 O O . LEU A 1 81 ? 7.753 -8.958 -15.785 1.00 83.06 81 LEU A O 1
ATOM 607 N N . CYS A 1 82 ? 7.037 -9.358 -13.686 1.00 80.81 82 CYS A N 1
ATOM 608 C CA . CYS A 1 82 ? 8.228 -8.856 -13.013 1.00 80.81 82 CYS A CA 1
ATOM 609 C C . CYS A 1 82 ? 9.404 -9.835 -13.127 1.00 80.81 82 CYS A C 1
ATOM 611 O O . CYS A 1 82 ? 10.513 -9.394 -13.416 1.00 80.81 82 CYS A O 1
ATOM 613 N N . PHE A 1 83 ? 9.176 -11.147 -12.977 1.00 81.25 83 PHE A N 1
ATOM 614 C CA . PHE A 1 83 ? 10.231 -12.162 -13.140 1.00 81.25 83 PHE A CA 1
ATOM 615 C C . PHE A 1 83 ? 10.815 -12.200 -14.561 1.00 81.25 83 PHE A C 1
ATOM 617 O O . PHE A 1 83 ? 12.007 -12.439 -14.728 1.00 81.25 83 PHE A O 1
ATOM 624 N N . LEU A 1 84 ? 9.995 -11.935 -15.581 1.00 82.44 84 LEU A N 1
ATOM 625 C CA . LEU A 1 84 ? 10.413 -11.876 -16.985 1.00 82.44 84 LEU A CA 1
ATOM 626 C C . LEU A 1 84 ? 11.012 -10.511 -17.385 1.00 82.44 84 LEU A C 1
ATOM 628 O O . LEU A 1 84 ? 11.425 -10.345 -18.529 1.00 82.44 84 LEU A O 1
ATOM 632 N N . GLY A 1 85 ? 11.039 -9.518 -16.484 1.00 78.00 85 GLY A N 1
ATOM 633 C CA . GLY A 1 85 ? 11.592 -8.181 -16.749 1.00 78.00 85 GLY A CA 1
ATOM 634 C C . GLY A 1 85 ? 10.760 -7.306 -17.700 1.00 78.00 85 GLY A C 1
ATOM 635 O O . GLY A 1 85 ? 11.198 -6.223 -18.092 1.00 78.00 85 GLY A O 1
ATOM 636 N N . VAL A 1 86 ? 9.543 -7.733 -18.052 1.00 77.56 86 VAL A N 1
ATOM 637 C CA . VAL A 1 86 ? 8.652 -7.040 -19.005 1.00 77.56 86 VAL A CA 1
ATOM 638 C C . VAL A 1 86 ? 8.189 -5.684 -18.457 1.00 77.56 86 VAL A C 1
ATOM 640 O O . VAL A 1 86 ? 7.950 -4.744 -19.216 1.00 77.56 86 VAL A O 1
ATOM 643 N N . SER A 1 87 ? 8.126 -5.545 -17.131 1.00 77.62 87 SER A N 1
ATOM 644 C CA . SER A 1 87 ? 7.779 -4.294 -16.449 1.00 77.62 87 SER A CA 1
ATOM 645 C C . SER A 1 87 ? 8.724 -3.134 -16.791 1.00 77.62 87 SER A C 1
ATOM 647 O O . SER A 1 87 ? 8.262 -2.008 -16.960 1.00 77.62 87 SER A O 1
ATOM 649 N N . SER A 1 88 ? 10.024 -3.394 -16.965 1.00 78.50 88 SER A N 1
ATOM 650 C CA . SER A 1 88 ? 11.002 -2.358 -17.326 1.00 78.50 88 SER A CA 1
ATOM 651 C C . SER A 1 88 ? 10.770 -1.813 -18.741 1.00 78.50 88 SER A C 1
ATOM 653 O O . SER A 1 88 ? 10.860 -0.606 -18.963 1.00 78.50 88 SER A O 1
ATOM 655 N N . VAL A 1 89 ? 10.387 -2.686 -19.677 1.00 79.44 89 VAL A N 1
ATOM 656 C CA . VAL A 1 89 ? 10.051 -2.309 -21.060 1.00 79.44 89 VAL A CA 1
ATOM 657 C C . VAL A 1 89 ? 8.737 -1.527 -21.116 1.00 79.44 89 VAL A C 1
ATOM 659 O O . VAL A 1 89 ? 8.616 -0.572 -21.870 1.00 79.44 89 VAL A O 1
ATOM 662 N N . LEU A 1 90 ? 7.752 -1.879 -20.289 1.00 79.56 90 LEU A N 1
ATOM 663 C CA . LEU A 1 90 ? 6.496 -1.128 -20.197 1.00 79.56 90 LEU A CA 1
ATOM 664 C C . LEU A 1 90 ? 6.709 0.306 -19.696 1.00 79.56 90 LEU A C 1
ATOM 666 O O . LEU A 1 90 ? 6.117 1.238 -20.233 1.00 79.56 90 LEU A O 1
ATOM 670 N N . ILE A 1 91 ? 7.574 0.495 -18.698 1.00 81.06 91 ILE A N 1
ATOM 671 C CA . ILE A 1 91 ? 7.867 1.823 -18.143 1.00 81.06 91 ILE A CA 1
ATOM 672 C C . ILE A 1 91 ? 8.581 2.716 -19.167 1.00 81.06 91 ILE A C 1
ATOM 674 O O . ILE A 1 91 ? 8.328 3.917 -19.184 1.00 81.06 91 ILE A O 1
ATOM 678 N N . SER A 1 92 ? 9.418 2.161 -20.052 1.00 82.50 92 SER A N 1
ATOM 679 C CA . SER A 1 92 ? 10.114 2.961 -21.073 1.00 82.50 92 SER A CA 1
ATOM 680 C C . SER A 1 92 ? 9.181 3.524 -22.152 1.00 82.50 92 SER A C 1
ATOM 682 O O . SER A 1 92 ? 9.509 4.529 -22.780 1.00 82.50 92 SER A O 1
ATOM 684 N N . VAL A 1 93 ? 8.007 2.916 -22.342 1.00 85.00 93 VAL A N 1
ATOM 685 C CA . VAL A 1 93 ? 6.974 3.395 -23.274 1.00 85.00 93 VAL A CA 1
ATOM 686 C C . VAL A 1 93 ? 6.146 4.532 -22.664 1.00 85.00 93 VAL A C 1
ATOM 688 O O . VAL A 1 93 ? 5.600 5.365 -23.388 1.00 85.00 93 VAL A O 1
ATOM 691 N N . ILE A 1 94 ? 6.044 4.596 -21.334 1.00 83.50 94 ILE A N 1
ATOM 692 C CA . ILE A 1 94 ? 5.211 5.587 -20.650 1.00 83.50 94 ILE A CA 1
ATOM 693 C C . ILE A 1 94 ? 5.943 6.931 -20.596 1.00 83.50 94 ILE A C 1
ATOM 695 O O . ILE A 1 94 ? 7.018 7.066 -20.013 1.00 83.50 94 ILE A O 1
ATOM 699 N N . ALA A 1 95 ? 5.321 7.966 -21.163 1.00 83.44 95 ALA A N 1
ATOM 700 C CA . ALA A 1 95 ? 5.854 9.319 -21.106 1.00 83.44 95 ALA A CA 1
ATOM 701 C C . ALA A 1 95 ? 5.886 9.845 -19.661 1.00 83.44 95 ALA A C 1
ATOM 703 O O . ALA A 1 95 ? 4.860 9.899 -18.980 1.00 83.44 95 ALA A O 1
ATOM 704 N N . VAL A 1 96 ? 7.049 10.337 -19.225 1.00 84.44 96 VAL A N 1
ATOM 705 C CA . VAL A 1 96 ? 7.252 10.914 -17.879 1.00 84.44 96 VAL A CA 1
ATOM 706 C C . VAL A 1 96 ? 6.271 12.059 -17.588 1.00 84.44 96 VAL A C 1
ATOM 708 O O . VAL A 1 96 ? 5.794 12.212 -16.466 1.00 84.44 96 VAL A O 1
ATOM 711 N N . VAL A 1 97 ? 5.899 12.830 -18.615 1.00 87.38 97 VAL A N 1
ATOM 712 C CA . VAL A 1 97 ? 4.924 13.928 -18.501 1.00 87.38 97 VAL A CA 1
ATOM 713 C C . VAL A 1 97 ? 3.552 13.430 -18.032 1.00 87.38 97 VAL A C 1
ATOM 715 O O . VAL A 1 97 ? 2.910 14.091 -17.215 1.00 87.38 97 VAL A O 1
ATOM 718 N N . ALA A 1 98 ? 3.119 12.250 -18.488 1.00 88.50 98 ALA A N 1
ATOM 719 C CA . ALA A 1 98 ? 1.839 11.674 -18.085 1.00 88.50 98 ALA A CA 1
ATOM 720 C C . ALA A 1 98 ? 1.839 11.304 -16.594 1.00 88.50 98 ALA A C 1
ATOM 722 O O . ALA A 1 98 ? 0.875 11.589 -15.887 1.00 88.50 98 ALA A O 1
ATOM 723 N N . ILE A 1 99 ? 2.948 10.747 -16.098 1.00 87.06 99 ILE A N 1
ATOM 724 C CA . ILE A 1 99 ? 3.105 10.370 -14.686 1.00 87.06 99 ILE A CA 1
ATOM 725 C C . ILE A 1 99 ? 2.975 11.606 -13.789 1.00 87.06 99 ILE A C 1
ATOM 727 O O . ILE A 1 99 ? 2.198 11.602 -12.835 1.00 87.06 99 ILE A O 1
ATOM 731 N N . ASN A 1 100 ? 3.674 12.691 -14.128 1.00 91.44 100 ASN A N 1
ATOM 732 C CA . ASN A 1 100 ? 3.641 13.925 -13.341 1.00 91.44 100 ASN A CA 1
ATOM 733 C C . ASN A 1 100 ? 2.232 14.529 -13.268 1.00 91.44 100 ASN A C 1
ATOM 735 O O . ASN A 1 100 ? 1.797 14.963 -12.202 1.00 91.44 100 ASN A O 1
ATOM 739 N N . SER A 1 101 ? 1.500 14.524 -14.386 1.00 91.31 101 SER A N 1
ATOM 740 C CA . SER A 1 101 ? 0.123 15.026 -14.427 1.00 91.31 101 SER A CA 1
ATOM 741 C C . SER A 1 101 ? -0.806 14.225 -13.511 1.00 91.31 101 SER A C 1
ATOM 743 O O . SER A 1 101 ? -1.590 14.812 -12.764 1.00 91.31 101 SER A O 1
ATOM 745 N N . VAL A 1 102 ? -0.668 12.896 -13.499 1.00 90.81 102 VAL A N 1
ATOM 746 C CA . VAL A 1 102 ? -1.454 12.017 -12.623 1.00 90.81 102 VAL A CA 1
ATOM 747 C C . VAL A 1 102 ? -1.157 12.289 -11.147 1.00 90.81 102 VAL A C 1
ATOM 749 O O . VAL A 1 102 ? -2.086 12.364 -10.346 1.00 90.81 102 VAL A O 1
ATOM 752 N N . VAL A 1 103 ? 0.109 12.499 -10.774 1.00 89.69 103 VAL A N 1
ATOM 753 C CA . VAL A 1 103 ? 0.485 12.806 -9.380 1.00 89.69 103 VAL A CA 1
ATOM 754 C C . VAL A 1 103 ? -0.134 14.125 -8.909 1.00 89.69 103 VAL A C 1
ATOM 756 O O . VAL A 1 103 ? -0.684 14.180 -7.809 1.00 89.69 103 VAL A O 1
ATOM 759 N N . ILE A 1 104 ? -0.106 15.169 -9.746 1.00 92.94 104 ILE A N 1
ATOM 760 C CA . ILE A 1 104 ? -0.741 16.462 -9.434 1.00 92.94 104 ILE A CA 1
ATOM 761 C C . ILE A 1 104 ? -2.245 16.280 -9.227 1.00 92.94 104 ILE A C 1
ATOM 763 O O . ILE A 1 104 ? -2.804 16.784 -8.252 1.00 92.94 104 ILE A O 1
ATOM 767 N N . PHE A 1 105 ? -2.895 15.533 -10.120 1.00 91.62 105 PHE A N 1
ATOM 768 C CA . PHE A 1 105 ? -4.322 15.259 -10.022 1.00 91.62 105 PHE A CA 1
ATOM 769 C C . PHE A 1 105 ? -4.680 14.539 -8.714 1.00 91.62 105 PHE A C 1
ATOM 771 O O . PHE A 1 105 ? -5.588 14.973 -8.009 1.00 91.62 105 PHE A O 1
ATOM 778 N N . ILE A 1 106 ? -3.935 13.494 -8.343 1.00 89.38 106 ILE A N 1
ATOM 779 C CA . ILE A 1 106 ? -4.159 12.766 -7.085 1.00 89.38 106 ILE A CA 1
ATOM 780 C C . ILE A 1 106 ? -3.981 13.697 -5.879 1.00 89.38 106 ILE A C 1
ATOM 782 O O . ILE A 1 106 ? -4.802 13.669 -4.965 1.00 89.38 106 ILE A O 1
ATOM 786 N N . GLY A 1 107 ? -2.959 14.560 -5.888 1.00 88.38 107 GLY A N 1
ATOM 787 C CA . GLY A 1 107 ? -2.752 15.550 -4.827 1.00 88.38 107 GLY A CA 1
ATOM 788 C C . GLY A 1 107 ? -3.945 16.496 -4.658 1.00 88.38 107 GLY A C 1
ATOM 789 O O . GLY A 1 107 ? -4.398 16.722 -3.537 1.00 88.38 107 GLY A O 1
ATOM 790 N N . LEU A 1 108 ? -4.505 16.993 -5.766 1.00 91.19 108 LEU A N 1
ATOM 791 C CA . LEU A 1 108 ? -5.703 17.839 -5.743 1.00 91.19 108 LEU A CA 1
ATOM 792 C C . LEU A 1 108 ? -6.926 17.099 -5.187 1.00 91.19 108 LEU A C 1
ATOM 794 O O . LEU A 1 108 ? -7.666 17.673 -4.389 1.00 91.19 108 LEU A O 1
ATOM 798 N N . VAL A 1 109 ? -7.114 15.831 -5.561 1.00 88.56 109 VAL A N 1
ATOM 799 C CA . VAL A 1 109 ? -8.229 15.004 -5.072 1.00 88.56 109 VAL A CA 1
ATOM 800 C C . VAL A 1 109 ? -8.135 14.773 -3.561 1.00 88.56 109 VAL A C 1
ATOM 802 O O . VAL A 1 109 ? -9.124 14.942 -2.851 1.00 88.56 109 VAL A O 1
ATOM 805 N N . ILE A 1 110 ? -6.943 14.472 -3.038 1.00 86.75 110 ILE A N 1
ATOM 806 C CA . ILE A 1 110 ? -6.736 14.299 -1.591 1.00 86.75 110 ILE A CA 1
ATOM 807 C C . ILE A 1 110 ? -7.058 15.601 -0.837 1.00 86.75 110 ILE A C 1
ATOM 809 O O . ILE A 1 110 ? -7.719 15.573 0.207 1.00 86.75 110 ILE A O 1
ATOM 813 N N . CYS A 1 111 ? -6.645 16.755 -1.374 1.00 89.19 111 CYS A N 1
ATOM 814 C CA . CYS A 1 111 ? -6.995 18.058 -0.805 1.00 89.19 111 CYS A CA 1
ATOM 815 C C . CYS A 1 111 ? -8.513 18.294 -0.809 1.00 89.19 111 CYS A C 1
ATOM 817 O O . CYS A 1 111 ? -9.062 18.735 0.202 1.00 89.19 111 CYS A O 1
ATOM 819 N N . SER A 1 112 ? -9.204 17.971 -1.909 1.00 88.06 112 SER A N 1
ATOM 820 C CA . SER A 1 112 ? -10.662 18.123 -1.984 1.00 88.06 112 SER A CA 1
ATOM 821 C C . SER A 1 112 ? -11.402 17.210 -1.010 1.00 88.06 112 SER A C 1
ATOM 823 O O . SER A 1 112 ? -12.340 17.660 -0.353 1.00 88.06 112 SER A O 1
ATOM 825 N N . ASP A 1 113 ? -10.946 15.965 -0.850 1.00 84.00 113 ASP A N 1
ATOM 826 C CA . ASP A 1 113 ? -11.538 15.024 0.102 1.00 84.00 113 ASP A CA 1
ATOM 827 C C . ASP A 1 113 ? -11.367 15.529 1.538 1.00 84.00 113 ASP A C 1
ATOM 829 O O . ASP A 1 113 ? -12.295 15.455 2.339 1.00 84.00 113 ASP A O 1
ATOM 833 N N . THR A 1 114 ? -10.206 16.108 1.859 1.00 83.56 114 THR A N 1
ATOM 834 C CA . THR A 1 114 ? -9.924 16.679 3.186 1.00 83.56 114 THR A CA 1
ATOM 835 C C . THR A 1 114 ? -10.829 17.876 3.504 1.00 83.56 114 THR A C 1
ATOM 837 O O . THR A 1 114 ? -11.356 17.988 4.616 1.00 83.56 114 THR A O 1
ATOM 840 N N . LEU A 1 115 ? -11.065 18.748 2.518 1.00 86.00 115 LEU A N 1
ATOM 841 C CA . LEU A 1 115 ? -11.971 19.892 2.656 1.00 86.00 115 LEU A CA 1
ATOM 842 C C . LEU A 1 115 ? -13.422 19.457 2.889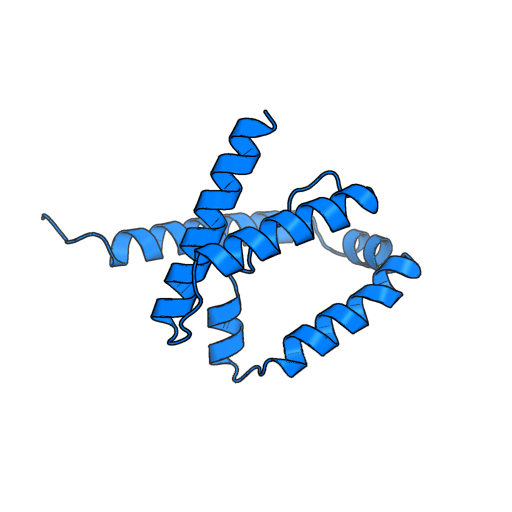 1.00 86.00 115 LEU A C 1
ATOM 844 O O . LEU A 1 115 ? -14.109 20.074 3.696 1.00 86.00 115 LEU A O 1
ATOM 848 N N . ALA A 1 116 ? -13.875 18.379 2.246 1.00 82.06 116 ALA A N 1
ATOM 849 C CA . ALA A 1 116 ? -15.243 17.884 2.393 1.00 82.06 116 ALA A CA 1
ATOM 850 C C . ALA A 1 116 ? -15.572 17.360 3.808 1.00 82.06 116 ALA A C 1
ATOM 852 O O . ALA A 1 116 ? -16.740 17.319 4.187 1.00 82.06 116 ALA A O 1
ATOM 853 N N . ILE A 1 117 ? -14.564 16.946 4.586 1.00 79.25 117 ILE A N 1
ATOM 854 C CA . ILE A 1 117 ? -14.742 16.379 5.939 1.00 79.25 117 ILE A CA 1
ATOM 855 C C . ILE A 1 117 ? -14.611 17.464 7.021 1.00 79.25 117 ILE A C 1
ATOM 857 O O . ILE A 1 117 ? -15.079 17.286 8.145 1.00 79.25 117 ILE A O 1
ATOM 861 N N . THR A 1 118 ? -13.963 18.587 6.703 1.00 79.69 118 THR A N 1
ATOM 862 C CA . THR A 1 118 ? -13.764 19.685 7.654 1.00 79.69 118 THR A CA 1
ATOM 863 C C . THR A 1 118 ? -15.073 20.473 7.795 1.00 79.69 118 THR A C 1
ATOM 865 O O . THR A 1 118 ? -15.612 20.921 6.782 1.00 79.69 118 THR A O 1
ATOM 868 N N . PRO A 1 119 ? -15.620 20.661 9.013 1.00 70.19 119 PRO A N 1
ATOM 869 C CA . PRO A 1 119 ? -16.824 21.462 9.197 1.00 70.19 119 PRO A CA 1
ATOM 870 C C . PRO A 1 119 ? -16.572 22.890 8.703 1.00 70.19 119 PRO A C 1
ATOM 872 O O . PRO A 1 119 ? -15.548 23.488 9.031 1.00 70.19 119 PRO A O 1
ATOM 875 N N . GLN A 1 120 ? -17.508 23.441 7.925 1.00 63.88 120 GLN A N 1
ATOM 876 C CA . GLN A 1 120 ? -17.426 24.823 7.450 1.00 63.88 120 GLN A CA 1
ATOM 877 C C . GLN A 1 120 ? -17.651 25.793 8.615 1.00 63.88 120 GLN A C 1
ATOM 879 O O . GLN A 1 120 ? -18.759 26.286 8.837 1.00 63.88 120 GLN A O 1
ATOM 884 N N . GLN A 1 121 ? -16.599 26.062 9.385 1.00 63.34 121 GLN A N 1
ATOM 885 C CA . GLN A 1 121 ? -16.540 27.305 10.139 1.00 63.34 121 GLN A CA 1
ATOM 886 C C . GLN A 1 121 ? -16.318 28.407 9.104 1.00 63.34 121 GLN A C 1
ATOM 888 O O . GLN A 1 121 ? -15.266 28.458 8.471 1.00 63.34 121 GLN A O 1
ATOM 893 N N . HIS A 1 122 ? -17.407 29.137 8.853 1.00 52.28 122 HIS A N 1
ATOM 894 C CA . HIS A 1 122 ? -17.529 30.218 7.880 1.00 52.28 122 HIS A CA 1
ATOM 895 C C . HIS A 1 122 ? -16.439 31.277 8.054 1.00 52.28 122 HIS A C 1
ATOM 897 O O . HIS A 1 122 ? -16.094 31.567 9.223 1.00 52.28 122 HIS A O 1
#